Protein AF-A0A2A2D4B3-F1 (afdb_monomer_lite)

Foldseek 3Di:
DPPPVVVLLVQLVVLLVLLVVCLVDQDDPVSLVVSLVVLLVSCVVLLVLQVVQLVPDDDPDPSSVVSVVLSVVLVVLSVDDDPPPRVVSSVSSNVSSVSSVCSVPPPSDPDD

Secondary structure (DSSP, 8-state):
--HHHHHHHHHHHHHHHHHHHHTTS---HHHHHHHHHHHHHHHHHHHHHHHHHHTTS-TTSHHHHHHHHHHHHHHHHTT----S-HHHHHHHHHHHHHHHHHHHT--TT---

InterPro domains:
  IPR046300 Domain of unknown function DUF6415 [PF19979] (11-105)

pLDDT: mean 87.52, std 13.76, range [35.59, 97.12]

Structure (mmCIF, N/CA/C/O backbone):
data_AF-A0A2A2D4B3-F1
#
_entry.id   AF-A0A2A2D4B3-F1
#
loop_
_atom_site.group_PDB
_atom_site.id
_atom_site.type_symbol
_atom_site.label_atom_id
_atom_site.label_alt_id
_atom_site.label_comp_id
_atom_site.label_asym_id
_atom_site.label_entity_id
_atom_site.label_seq_id
_atom_site.pdbx_PDB_ins_code
_atom_site.Cartn_x
_atom_site.Cartn_y
_atom_site.Cartn_z
_atom_site.occupancy
_atom_site.B_iso_or_equiv
_atom_site.auth_seq_id
_atom_site.auth_comp_id
_atom_site.auth_asym_id
_atom_site.auth_atom_id
_atom_site.pdbx_PDB_model_num
ATOM 1 N N . MET A 1 1 ? -26.686 -2.875 -5.081 1.00 35.59 1 MET A N 1
ATOM 2 C CA . MET A 1 1 ? -25.757 -3.040 -6.220 1.00 35.59 1 MET A CA 1
ATOM 3 C C . MET A 1 1 ? -24.382 -3.450 -5.685 1.00 35.59 1 MET A C 1
ATOM 5 O O . MET A 1 1 ? -23.650 -2.563 -5.275 1.00 35.59 1 MET A O 1
ATOM 9 N N . PRO A 1 2 ? -24.046 -4.754 -5.590 1.00 47.66 2 PRO A N 1
ATOM 10 C CA . PRO A 1 2 ? -22.785 -5.224 -4.999 1.00 47.66 2 PRO A CA 1
ATOM 11 C C . PRO A 1 2 ? -21.712 -5.686 -6.013 1.00 47.66 2 PRO A C 1
ATOM 13 O O . PRO A 1 2 ? -20.648 -6.124 -5.594 1.00 47.66 2 PRO A O 1
ATOM 16 N N . MET A 1 3 ? -21.947 -5.595 -7.331 1.00 40.06 3 MET A N 1
ATOM 17 C CA . MET A 1 3 ? -21.025 -6.149 -8.346 1.00 40.06 3 MET A CA 1
ATOM 18 C C . MET A 1 3 ? -19.740 -5.333 -8.569 1.00 40.06 3 MET A C 1
ATOM 20 O O . MET A 1 3 ? -18.727 -5.910 -8.949 1.00 40.06 3 MET A O 1
ATOM 24 N N . THR A 1 4 ? -19.748 -4.022 -8.308 1.00 59.97 4 THR A N 1
ATOM 25 C CA . THR A 1 4 ? -18.608 -3.130 -8.600 1.00 59.97 4 THR A CA 1
ATOM 26 C C . THR A 1 4 ? -17.385 -3.453 -7.736 1.00 59.97 4 THR A C 1
ATOM 28 O O . THR A 1 4 ? -16.297 -3.644 -8.261 1.00 59.97 4 THR A O 1
ATOM 31 N N . ARG A 1 5 ? -17.582 -3.672 -6.428 1.00 62.28 5 ARG A N 1
ATOM 32 C CA . ARG A 1 5 ? -16.481 -3.918 -5.481 1.00 62.28 5 ARG A CA 1
ATOM 33 C C . ARG A 1 5 ? -15.699 -5.203 -5.774 1.00 62.28 5 ARG A C 1
ATOM 35 O O . ARG A 1 5 ? -14.484 -5.217 -5.663 1.00 62.28 5 ARG A O 1
ATOM 42 N N . ALA A 1 6 ? -16.383 -6.273 -6.183 1.00 62.25 6 ALA A N 1
ATOM 43 C CA . ALA A 1 6 ? -15.724 -7.539 -6.510 1.00 62.25 6 ALA A CA 1
ATOM 44 C C . ALA A 1 6 ? -14.882 -7.452 -7.798 1.00 62.25 6 ALA A C 1
ATOM 46 O O . ALA A 1 6 ? -13.862 -8.130 -7.918 1.00 62.25 6 ALA A O 1
ATOM 47 N N . HIS A 1 7 ? -15.303 -6.619 -8.756 1.00 61.47 7 HIS A N 1
ATOM 48 C CA . HIS A 1 7 ? -14.545 -6.365 -9.980 1.00 61.47 7 HIS A CA 1
ATOM 49 C C . HIS A 1 7 ? -13.313 -5.493 -9.704 1.00 61.47 7 HIS A C 1
ATOM 51 O O . HIS A 1 7 ? -12.228 -5.793 -10.202 1.00 61.47 7 HIS A O 1
ATOM 57 N N . ASP A 1 8 ? -13.462 -4.486 -8.841 1.00 76.31 8 ASP A N 1
ATOM 58 C CA . ASP A 1 8 ? -12.362 -3.628 -8.400 1.00 76.31 8 ASP A CA 1
ATOM 59 C C . ASP A 1 8 ? -11.314 -4.442 -7.621 1.00 76.31 8 ASP A C 1
ATOM 61 O O . ASP A 1 8 ? -10.137 -4.430 -7.975 1.00 76.31 8 ASP A O 1
ATOM 65 N N . ASP A 1 9 ? -11.734 -5.269 -6.657 1.00 84.62 9 ASP A N 1
ATOM 66 C CA . ASP A 1 9 ? -10.829 -6.137 -5.888 1.00 84.62 9 ASP A CA 1
ATOM 67 C C . ASP A 1 9 ? -10.082 -7.143 -6.789 1.00 84.62 9 ASP A C 1
ATOM 69 O O . ASP A 1 9 ? -8.914 -7.457 -6.550 1.00 84.62 9 ASP A O 1
ATOM 73 N N . SER A 1 10 ? -10.730 -7.647 -7.847 1.00 85.19 10 SER A N 1
ATOM 74 C CA . SER A 1 10 ? -10.103 -8.510 -8.858 1.00 85.19 10 SER A CA 1
ATOM 75 C C . SER A 1 10 ? -8.988 -7.783 -9.615 1.00 85.19 10 SER A C 1
ATOM 77 O O . SER A 1 10 ? -7.908 -8.346 -9.807 1.00 85.19 10 SER A O 1
ATOM 79 N N . ALA A 1 11 ? -9.232 -6.540 -10.039 1.00 91.00 11 ALA A N 1
ATOM 80 C CA . ALA A 1 11 ? -8.239 -5.733 -10.742 1.00 91.00 11 ALA A CA 1
ATOM 81 C C . ALA A 1 11 ? -7.028 -5.430 -9.845 1.00 91.00 11 ALA A C 1
ATOM 83 O O . ALA A 1 11 ? -5.890 -5.657 -10.257 1.00 91.00 11 ALA A O 1
ATOM 84 N N . VAL A 1 12 ? -7.263 -5.043 -8.587 1.00 92.62 12 VAL A N 1
ATOM 85 C CA . VAL A 1 12 ? -6.184 -4.815 -7.611 1.00 92.62 12 VAL A CA 1
ATOM 86 C C . VAL A 1 12 ? -5.352 -6.086 -7.413 1.00 92.62 12 VAL A C 1
ATOM 88 O O . VAL A 1 12 ? -4.121 -6.047 -7.462 1.00 92.62 12 VAL A O 1
ATOM 91 N N . ARG A 1 13 ? -5.994 -7.251 -7.242 1.00 94.38 13 ARG A N 1
ATOM 92 C CA . ARG A 1 13 ? -5.285 -8.536 -7.095 1.00 94.38 13 ARG A CA 1
ATOM 93 C C . ARG A 1 13 ? -4.443 -8.880 -8.324 1.00 94.38 13 ARG A C 1
ATOM 95 O O . ARG A 1 13 ? -3.352 -9.432 -8.169 1.00 94.38 13 ARG A O 1
ATOM 102 N N . ALA A 1 14 ? -4.902 -8.528 -9.525 1.00 94.75 14 ALA A N 1
ATOM 103 C CA . ALA A 1 14 ? -4.120 -8.695 -10.745 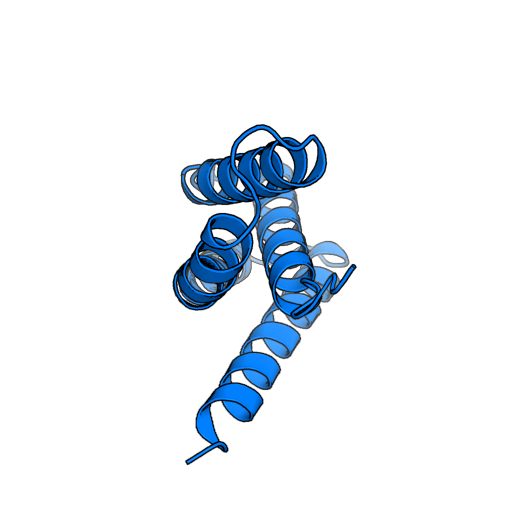1.00 94.75 14 ALA A CA 1
ATOM 104 C C . ALA A 1 14 ? -2.859 -7.811 -10.738 1.00 94.75 14 ALA A C 1
ATOM 106 O O . ALA A 1 14 ? -1.769 -8.322 -11.005 1.00 94.75 14 ALA A O 1
ATOM 107 N N . HIS A 1 15 ? -2.963 -6.536 -10.350 1.00 96.19 15 HIS A N 1
ATOM 108 C CA . HIS A 1 15 ? -1.803 -5.641 -10.240 1.00 96.19 15 HIS A CA 1
ATOM 109 C C . HIS A 1 15 ? -0.808 -6.104 -9.160 1.00 96.19 15 HIS A C 1
ATOM 111 O O . HIS A 1 15 ? 0.405 -6.102 -9.385 1.00 96.19 15 HIS A O 1
ATOM 117 N N . ILE A 1 16 ? -1.295 -6.600 -8.014 1.00 95.75 16 ILE A N 1
ATOM 118 C CA . ILE A 1 16 ? -0.450 -7.210 -6.970 1.00 95.75 16 ILE A CA 1
ATOM 119 C C . ILE A 1 16 ? 0.331 -8.404 -7.540 1.00 95.75 16 ILE A C 1
ATOM 121 O O . ILE A 1 16 ? 1.542 -8.531 -7.328 1.00 95.75 16 ILE A O 1
ATOM 125 N N . HIS A 1 17 ? -0.337 -9.274 -8.301 1.00 94.75 17 HIS A N 1
ATOM 126 C CA . HIS A 1 17 ? 0.306 -10.425 -8.932 1.00 94.75 17 HIS A CA 1
ATOM 127 C C . HIS A 1 17 ? 1.346 -10.009 -9.986 1.00 94.75 17 HIS A C 1
ATOM 129 O O . HIS A 1 17 ? 2.443 -10.581 -10.052 1.00 94.75 17 HIS A O 1
ATOM 135 N N . GLN A 1 18 ? 1.048 -8.978 -10.778 1.00 92.50 18 GLN A N 1
ATOM 136 C CA . GLN A 1 18 ? 1.994 -8.396 -11.730 1.00 92.50 18 GLN A CA 1
ATOM 137 C C . GLN A 1 18 ? 3.239 -7.847 -11.022 1.00 92.50 18 GLN A C 1
ATOM 139 O O . GLN A 1 18 ? 4.349 -8.124 -11.475 1.00 92.50 18 GLN A O 1
ATOM 144 N N . ALA A 1 19 ? 3.096 -7.177 -9.874 1.00 92.88 19 ALA A N 1
ATOM 145 C CA . ALA A 1 19 ? 4.229 -6.659 -9.098 1.00 92.88 19 ALA A CA 1
ATOM 146 C C . ALA A 1 19 ? 5.122 -7.786 -8.564 1.00 92.88 19 ALA A C 1
ATOM 148 O O . ALA A 1 19 ? 6.354 -7.711 -8.628 1.00 92.88 19 ALA A O 1
ATOM 149 N N . ALA A 1 20 ? 4.508 -8.876 -8.097 1.00 90.75 20 ALA A N 1
ATOM 150 C CA . ALA A 1 20 ? 5.231 -10.061 -7.649 1.00 90.75 20 ALA A CA 1
ATOM 151 C C . ALA A 1 20 ? 6.026 -10.721 -8.789 1.00 90.75 20 ALA A C 1
ATOM 153 O O . ALA A 1 20 ? 7.142 -11.201 -8.573 1.00 90.75 20 ALA A O 1
ATOM 154 N N . THR A 1 21 ? 5.469 -10.721 -10.001 1.00 91.25 21 THR A N 1
ATOM 155 C CA . THR A 1 21 ? 6.118 -11.255 -11.207 1.00 91.25 21 THR A CA 1
ATOM 156 C C . THR A 1 21 ? 7.240 -10.339 -11.693 1.00 91.25 21 THR A C 1
ATOM 158 O O . THR A 1 21 ? 8.322 -10.810 -12.042 1.00 91.25 21 THR A O 1
ATOM 161 N N . LEU A 1 22 ? 7.017 -9.025 -11.663 1.00 88.69 22 LEU A N 1
ATOM 162 C CA . LEU A 1 22 ? 7.965 -7.997 -12.083 1.00 88.69 22 LEU A CA 1
ATOM 163 C C . LEU A 1 22 ? 9.273 -8.068 -11.283 1.00 88.69 22 LEU A C 1
ATOM 165 O O . LEU A 1 22 ? 10.347 -8.038 -11.876 1.00 88.69 22 LEU A O 1
ATOM 169 N N . ARG A 1 23 ? 9.195 -8.297 -9.964 1.00 82.38 23 ARG A N 1
ATOM 170 C CA . ARG A 1 23 ? 10.371 -8.473 -9.089 1.00 82.38 23 ARG A CA 1
ATOM 171 C C . ARG A 1 23 ? 11.242 -9.688 -9.443 1.00 82.38 23 ARG A C 1
ATOM 173 O O . ARG A 1 23 ? 12.415 -9.718 -9.086 1.00 82.38 23 ARG A O 1
ATOM 180 N N . ARG A 1 24 ? 10.685 -10.707 -10.105 1.00 85.38 24 ARG A N 1
ATOM 181 C CA . ARG A 1 24 ? 11.404 -11.944 -10.472 1.00 85.38 24 ARG A CA 1
ATOM 182 C C . ARG A 1 24 ? 12.138 -11.843 -11.809 1.00 85.38 24 ARG A C 1
AT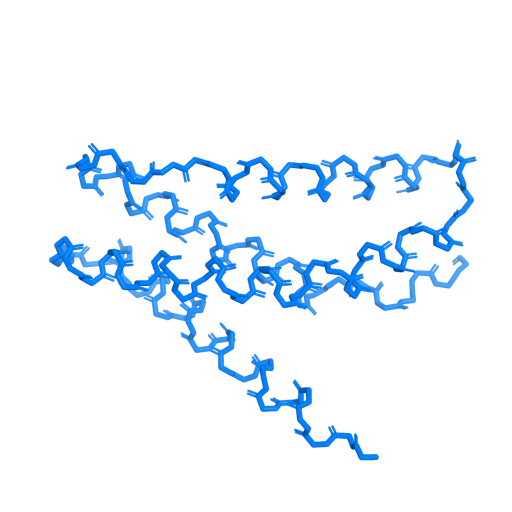OM 184 O O . ARG A 1 24 ? 12.874 -12.761 -12.158 1.00 85.38 24 ARG A O 1
ATOM 191 N N . ARG A 1 25 ? 11.937 -10.756 -12.557 1.00 85.62 25 ARG A N 1
ATOM 192 C CA . ARG A 1 25 ? 12.580 -10.497 -13.851 1.00 85.62 25 ARG A CA 1
ATOM 193 C C . ARG A 1 25 ? 13.318 -9.159 -13.832 1.00 85.62 25 ARG A C 1
ATOM 195 O O . ARG A 1 25 ? 13.298 -8.450 -12.833 1.00 85.62 25 ARG A O 1
ATOM 202 N N . ARG A 1 26 ? 13.989 -8.822 -14.937 1.00 82.25 26 ARG A N 1
ATOM 203 C CA . ARG A 1 26 ? 14.580 -7.496 -15.172 1.00 82.25 26 ARG A CA 1
ATOM 204 C C . ARG A 1 26 ? 13.608 -6.668 -16.031 1.00 82.25 26 ARG A C 1
ATOM 206 O O . ARG A 1 26 ? 13.709 -6.746 -17.253 1.00 82.25 26 ARG A O 1
ATOM 213 N N . PRO A 1 27 ? 12.626 -5.972 -15.429 1.00 85.75 27 PRO A N 1
ATOM 214 C CA . PRO A 1 27 ? 11.611 -5.229 -16.170 1.00 85.75 27 PRO A CA 1
ATOM 215 C C . PRO A 1 27 ? 12.194 -4.000 -16.863 1.00 85.75 27 PRO A C 1
ATOM 217 O O . PRO A 1 27 ? 13.209 -3.442 -16.434 1.00 85.75 27 PRO A O 1
ATOM 220 N N . ALA A 1 28 ? 11.518 -3.554 -17.916 1.00 89.81 28 ALA A N 1
ATOM 221 C CA . ALA A 1 28 ? 11.769 -2.246 -18.495 1.00 89.81 28 ALA A CA 1
ATOM 222 C C . ALA A 1 28 ? 11.250 -1.145 -17.556 1.00 89.81 28 ALA A C 1
ATOM 224 O O . ALA A 1 28 ? 10.243 -1.323 -16.873 1.00 89.81 28 ALA A O 1
ATOM 225 N N . ALA A 1 29 ? 11.896 0.025 -17.563 1.00 88.50 29 ALA A N 1
ATOM 226 C CA . ALA A 1 29 ? 11.491 1.158 -16.724 1.00 88.50 29 ALA A CA 1
ATOM 227 C C . ALA A 1 29 ? 10.021 1.574 -16.944 1.00 88.50 29 ALA A C 1
ATOM 229 O O . ALA A 1 29 ? 9.336 1.936 -15.991 1.00 88.50 29 ALA A O 1
ATOM 230 N N . GLY A 1 30 ? 9.515 1.451 -18.178 1.00 92.25 30 GLY A N 1
ATOM 231 C CA . GLY A 1 30 ? 8.111 1.721 -18.499 1.00 92.25 30 GLY A CA 1
ATOM 232 C C . GLY A 1 30 ? 7.129 0.796 -17.773 1.00 92.25 30 GLY A C 1
ATOM 233 O O . GLY A 1 30 ? 6.120 1.271 -17.267 1.00 92.25 30 GLY A O 1
ATOM 234 N N . GLU A 1 31 ? 7.459 -0.493 -17.633 1.00 92.94 31 GLU A N 1
ATOM 235 C CA . GLU A 1 31 ? 6.612 -1.461 -16.914 1.00 92.94 31 GLU A CA 1
ATOM 236 C C . GLU A 1 31 ? 6.550 -1.141 -15.413 1.00 92.94 31 GLU A C 1
ATOM 238 O O . GLU A 1 31 ? 5.517 -1.319 -14.773 1.00 92.94 31 GLU A O 1
ATOM 243 N N . VAL A 1 32 ? 7.658 -0.648 -14.847 1.00 95.31 32 VAL A N 1
ATOM 244 C CA . VAL A 1 32 ? 7.722 -0.227 -13.440 1.00 95.31 32 VAL A CA 1
ATOM 245 C C . VAL A 1 32 ? 6.876 1.029 -13.214 1.00 95.31 32 VAL A C 1
ATOM 247 O O . VAL A 1 32 ? 6.109 1.081 -12.257 1.00 95.31 32 VAL A O 1
ATOM 250 N N . ALA A 1 33 ? 6.970 2.014 -14.112 1.00 95.62 33 ALA A N 1
ATOM 251 C CA . ALA A 1 33 ? 6.211 3.263 -14.030 1.00 95.62 33 ALA A CA 1
ATOM 252 C C . ALA A 1 33 ? 4.698 3.067 -14.219 1.00 95.62 33 ALA A C 1
ATOM 254 O O . ALA A 1 33 ? 3.892 3.684 -13.516 1.00 95.62 33 ALA A O 1
ATOM 255 N N . GLU A 1 34 ? 4.304 2.193 -15.145 1.00 95.94 34 GLU A N 1
ATOM 256 C CA . GLU A 1 34 ? 2.901 1.835 -15.353 1.00 95.94 34 GLU A CA 1
ATOM 257 C C . GLU A 1 34 ? 2.321 1.178 -14.098 1.00 95.94 34 GLU A C 1
ATOM 259 O O . GLU A 1 34 ? 1.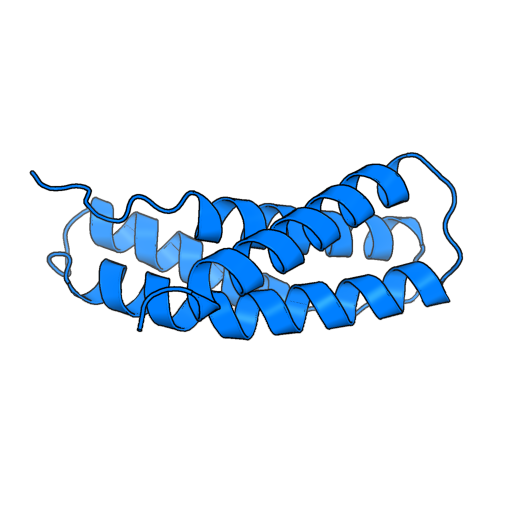271 1.589 -13.600 1.00 95.94 34 GLU A O 1
ATOM 264 N N . LEU A 1 35 ? 3.045 0.212 -13.531 1.00 96.00 35 LEU A N 1
ATOM 265 C CA . LEU A 1 35 ? 2.574 -0.503 -12.355 1.00 96.00 35 LEU A CA 1
ATOM 266 C C . LEU A 1 35 ? 2.556 0.370 -11.092 1.00 96.00 35 LEU A C 1
ATOM 268 O O . LEU A 1 35 ? 1.634 0.247 -10.290 1.00 96.00 35 LEU A O 1
ATOM 272 N N . ASP A 1 36 ? 3.513 1.289 -10.935 1.00 97.00 36 ASP A N 1
ATOM 273 C CA . ASP A 1 36 ? 3.483 2.324 -9.892 1.00 97.00 36 ASP A CA 1
ATOM 274 C C . ASP A 1 36 ? 2.204 3.174 -9.988 1.00 97.00 36 ASP A C 1
ATOM 276 O O . ASP A 1 36 ? 1.507 3.365 -8.991 1.00 97.00 36 ASP A O 1
ATOM 280 N N . THR A 1 37 ? 1.843 3.615 -11.196 1.00 96.50 37 THR A N 1
ATOM 281 C CA . THR A 1 37 ? 0.631 4.415 -11.436 1.00 96.50 37 THR A CA 1
ATOM 282 C C . THR A 1 37 ? -0.638 3.640 -11.076 1.00 96.50 37 THR A C 1
ATOM 284 O O . THR A 1 37 ? -1.509 4.168 -10.379 1.00 96.50 37 THR A O 1
ATOM 287 N N . LEU A 1 38 ? -0.740 2.383 -11.520 1.00 96.50 38 LEU A N 1
ATOM 288 C CA . LEU A 1 38 ? -1.891 1.522 -11.243 1.00 96.50 38 LEU A CA 1
ATOM 289 C C . LEU A 1 38 ? -2.050 1.261 -9.741 1.00 96.50 38 LEU A C 1
ATOM 291 O O . LEU A 1 38 ? -3.123 1.501 -9.192 1.00 96.50 38 LEU A O 1
ATOM 295 N N . LEU A 1 39 ? -0.975 0.866 -9.054 1.00 96.25 39 LEU A N 1
ATOM 296 C CA . LEU A 1 39 ? -1.019 0.571 -7.620 1.00 96.25 39 LEU A CA 1
ATOM 297 C C . LEU A 1 39 ? -1.328 1.811 -6.773 1.00 96.25 39 LEU A C 1
ATOM 299 O O . LEU A 1 39 ? -2.050 1.711 -5.784 1.00 96.25 39 LEU A O 1
ATOM 303 N N . ARG A 1 40 ? -0.839 3.000 -7.149 1.00 96.25 40 ARG A N 1
ATOM 304 C CA . ARG A 1 40 ? -1.219 4.248 -6.462 1.00 96.25 40 ARG A CA 1
ATOM 305 C C . ARG A 1 40 ? -2.700 4.554 -6.606 1.00 96.25 40 ARG A C 1
ATOM 307 O O . ARG A 1 40 ? -3.326 4.949 -5.625 1.00 96.25 40 ARG A O 1
ATOM 314 N N . ARG A 1 41 ? -3.254 4.385 -7.809 1.00 94.75 41 ARG A N 1
ATOM 315 C CA . ARG A 1 41 ? -4.690 4.570 -8.050 1.00 94.75 41 ARG A CA 1
ATOM 316 C C . ARG A 1 41 ? -5.500 3.606 -7.186 1.00 94.75 41 ARG A C 1
ATOM 318 O O . ARG A 1 41 ? -6.442 4.031 -6.525 1.00 94.75 41 ARG A O 1
ATOM 325 N N . ASP A 1 42 ? -5.093 2.345 -7.139 1.00 95.12 42 ASP A N 1
ATOM 326 C CA . ASP A 1 42 ? -5.757 1.325 -6.333 1.00 95.12 42 ASP A CA 1
ATOM 327 C C . ASP A 1 42 ? -5.689 1.661 -4.828 1.00 95.12 42 ASP A C 1
ATOM 329 O O . ASP A 1 42 ? -6.698 1.590 -4.127 1.00 95.12 42 ASP A O 1
ATOM 333 N N . LEU A 1 43 ? -4.540 2.131 -4.324 1.00 94.69 43 LEU A N 1
ATOM 334 C CA . LEU A 1 43 ? -4.401 2.611 -2.940 1.00 94.69 43 LEU A CA 1
ATOM 335 C C . LEU A 1 43 ? -5.332 3.793 -2.642 1.00 94.69 43 LEU A C 1
ATOM 337 O O . LEU A 1 43 ? -5.979 3.805 -1.597 1.00 94.69 43 LEU A O 1
ATOM 341 N N . GLN A 1 44 ? -5.449 4.760 -3.557 1.00 92.44 44 GLN A N 1
ATOM 342 C CA . GLN A 1 44 ? -6.372 5.896 -3.416 1.00 92.44 44 GLN A CA 1
ATOM 343 C C . GLN A 1 44 ? -7.841 5.457 -3.355 1.00 92.44 44 GLN A C 1
ATOM 345 O O . GLN A 1 44 ? -8.646 6.115 -2.697 1.00 92.44 44 GLN A O 1
ATOM 350 N N . GLN A 1 45 ? -8.194 4.350 -4.011 1.00 92.00 45 GLN A N 1
ATOM 351 C CA . GLN A 1 45 ? -9.541 3.780 -3.970 1.00 92.00 45 GLN A CA 1
ATOM 352 C C . GLN A 1 45 ? -9.799 2.982 -2.682 1.00 92.00 45 GLN A C 1
ATOM 354 O O . GLN A 1 45 ? -10.895 3.054 -2.124 1.00 92.00 45 GLN A O 1
ATOM 359 N N . LEU A 1 46 ? -8.803 2.241 -2.186 1.00 92.06 46 LEU A N 1
ATOM 360 C CA . LEU A 1 46 ? -8.942 1.365 -1.017 1.00 92.06 46 LEU A CA 1
ATOM 361 C C . LEU A 1 46 ? -8.842 2.110 0.321 1.00 92.06 46 LEU A C 1
ATOM 363 O O . LEU A 1 46 ? -9.600 1.810 1.249 1.00 92.06 46 LEU A O 1
ATOM 367 N N . LEU A 1 47 ? -7.928 3.080 0.430 1.00 91.88 47 LEU A N 1
ATOM 368 C CA . LEU A 1 47 ? -7.616 3.776 1.684 1.00 91.88 47 LEU A CA 1
ATOM 369 C C . LEU A 1 47 ? -8.843 4.393 2.373 1.00 91.88 47 LEU A C 1
ATOM 371 O O . LEU A 1 47 ? -9.018 4.127 3.563 1.00 91.88 47 LEU A O 1
ATOM 375 N N . PRO A 1 48 ? -9.734 5.145 1.691 1.00 91.94 48 PRO A N 1
ATOM 376 C CA . PRO A 1 48 ? -10.866 5.791 2.359 1.00 91.94 48 PRO A CA 1
ATOM 377 C C . PRO A 1 48 ? -11.804 4.799 3.054 1.00 91.94 48 PRO A C 1
ATOM 379 O O . PRO A 1 48 ? -12.309 5.064 4.145 1.00 91.94 48 PRO A O 1
ATOM 382 N N . ALA A 1 49 ? -12.019 3.627 2.449 1.00 90.12 49 ALA A N 1
ATOM 383 C CA . ALA A 1 49 ? -12.899 2.609 3.009 1.00 90.12 49 ALA A CA 1
ATOM 384 C C . ALA A 1 49 ? -12.316 1.968 4.275 1.00 90.12 49 ALA A C 1
ATOM 386 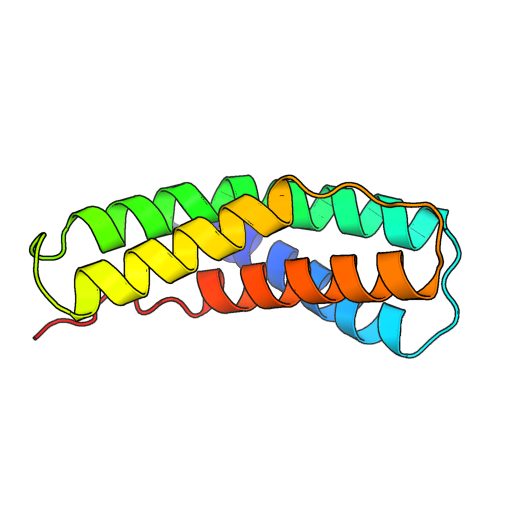O O . ALA A 1 49 ? -13.077 1.598 5.172 1.00 90.12 49 ALA A O 1
ATOM 387 N N . VAL A 1 50 ? -10.992 1.812 4.350 1.00 91.62 50 VAL A N 1
ATOM 388 C CA . VAL A 1 50 ? -10.299 1.274 5.530 1.00 91.62 50 VAL A CA 1
ATOM 389 C C . VAL A 1 50 ? -10.150 2.346 6.610 1.00 91.62 50 VAL A C 1
ATOM 391 O O . VAL A 1 50 ? -10.443 2.072 7.771 1.00 91.62 50 VAL A O 1
ATOM 394 N N . GLN A 1 51 ? -9.822 3.585 6.238 1.00 92.31 51 GLN A N 1
ATOM 395 C CA . GLN A 1 51 ? -9.781 4.730 7.153 1.00 92.31 51 GLN A CA 1
ATOM 396 C C . GLN A 1 51 ? -11.117 4.893 7.895 1.00 92.31 51 GLN A C 1
ATOM 398 O O . GLN A 1 51 ? -11.145 4.916 9.123 1.00 92.31 51 GLN A O 1
ATOM 403 N N . ALA A 1 52 ? -12.242 4.847 7.175 1.00 90.94 52 ALA A N 1
ATOM 404 C CA . ALA A 1 52 ? -13.575 4.911 7.775 1.00 90.94 52 ALA A CA 1
ATOM 405 C C . ALA A 1 52 ? -13.910 3.719 8.699 1.00 90.94 52 ALA A C 1
ATOM 407 O O . ALA A 1 52 ? -14.884 3.773 9.451 1.00 90.94 52 ALA A O 1
ATOM 408 N N . GLN A 1 53 ? -13.184 2.598 8.620 1.00 90.31 53 GLN A N 1
ATOM 409 C CA . GLN A 1 53 ? -13.307 1.485 9.573 1.00 90.31 53 GLN A CA 1
ATOM 410 C C . GLN A 1 53 ? -12.486 1.747 10.834 1.00 90.31 53 GLN A C 1
ATOM 412 O O . GLN A 1 53 ? -13.001 1.557 11.933 1.00 90.31 53 GLN A O 1
ATOM 417 N N . VAL A 1 54 ? -11.250 2.223 10.680 1.00 90.81 54 VAL A N 1
ATOM 418 C CA . VAL A 1 54 ? -10.360 2.557 11.801 1.00 90.81 54 VAL A CA 1
ATOM 419 C C . VAL A 1 54 ? -10.936 3.697 12.640 1.00 90.81 54 VAL A C 1
ATOM 421 O O . VAL A 1 54 ? -10.931 3.613 13.864 1.00 90.81 54 VAL A O 1
ATOM 424 N N . GLU A 1 55 ? -11.540 4.706 12.013 1.00 90.38 55 GLU A N 1
ATOM 425 C CA . GLU A 1 55 ? -12.218 5.820 12.697 1.00 90.38 55 GLU A CA 1
ATOM 426 C C . GLU A 1 55 ? -13.426 5.395 13.544 1.00 90.38 55 GLU A C 1
ATOM 428 O O . GLU A 1 55 ? -13.868 6.141 14.412 1.00 90.38 55 GLU A O 1
ATOM 433 N N . ARG A 1 56 ? -13.968 4.190 13.329 1.00 88.62 56 ARG A N 1
ATOM 434 C CA . ARG A 1 56 ? -15.037 3.634 14.174 1.00 88.62 56 ARG A CA 1
ATOM 435 C C . ARG A 1 56 ? -14.510 2.941 15.431 1.00 88.62 56 ARG A C 1
ATOM 437 O O . ARG A 1 56 ? -15.310 2.602 16.304 1.00 88.62 56 ARG A O 1
ATOM 444 N N . LEU A 1 57 ? -13.202 2.698 15.530 1.00 87.56 57 LEU A N 1
ATOM 445 C CA . LEU A 1 57 ? -12.584 2.169 16.743 1.00 87.56 57 LEU A CA 1
ATOM 446 C C . LEU A 1 57 ? -12.542 3.251 17.828 1.00 87.56 57 LEU A C 1
ATOM 448 O O . LEU A 1 57 ? -12.531 4.448 17.553 1.00 87.56 57 LEU A O 1
ATOM 452 N N . TRP A 1 58 ? -12.466 2.834 19.092 1.00 85.25 58 TRP A N 1
ATOM 453 C CA . TRP A 1 58 ? -12.288 3.785 20.185 1.00 85.25 58 TRP A CA 1
ATOM 454 C C . TRP A 1 58 ? -10.903 4.448 20.089 1.00 85.25 58 TRP A C 1
ATOM 456 O O . TRP A 1 58 ? -9.870 3.812 20.327 1.00 85.25 58 TRP A O 1
ATOM 466 N N . HIS A 1 59 ? -10.908 5.749 19.791 1.00 82.50 59 HIS A N 1
ATOM 467 C CA . HIS A 1 59 ? -9.762 6.650 19.890 1.00 82.50 59 HIS A CA 1
ATOM 468 C C . HIS A 1 59 ? -9.094 6.581 21.274 1.00 82.50 59 HIS A C 1
ATOM 470 O O . HIS A 1 59 ? -9.695 6.924 22.291 1.00 82.50 59 HIS A O 1
ATOM 476 N N . GLY A 1 60 ? -7.839 6.133 21.309 1.00 84.31 60 GLY A N 1
ATOM 477 C CA . GLY A 1 60 ? -7.074 5.914 22.544 1.00 84.31 60 GLY A CA 1
ATOM 478 C C . GLY A 1 60 ? -6.900 4.442 22.924 1.00 84.31 60 GLY A C 1
ATOM 479 O O . GLY A 1 60 ? -6.101 4.129 23.804 1.00 84.31 60 GLY A O 1
ATOM 480 N N . SER A 1 61 ? -7.576 3.521 22.235 1.00 90.69 61 SER A N 1
ATOM 481 C CA . SER A 1 61 ? -7.230 2.102 22.317 1.00 90.69 61 SER A CA 1
ATOM 482 C C . SER A 1 61 ? -5.910 1.815 21.592 1.00 90.69 61 SER A C 1
ATOM 484 O O . SER A 1 61 ? -5.586 2.441 20.579 1.00 90.69 61 SER A O 1
ATOM 486 N N . LEU A 1 62 ? -5.167 0.814 22.075 1.00 90.38 62 LEU A N 1
ATOM 487 C CA . LEU A 1 62 ? -3.954 0.335 21.403 1.00 90.38 62 LEU A CA 1
ATOM 488 C C . LEU A 1 62 ? -4.247 -0.099 19.959 1.00 90.38 62 LEU A C 1
ATOM 490 O O . LEU A 1 62 ? -3.445 0.149 19.065 1.00 90.38 62 LEU A O 1
ATOM 494 N N . HIS A 1 63 ? -5.409 -0.713 19.725 1.00 88.06 63 HIS A N 1
ATOM 495 C CA . HIS A 1 63 ? -5.793 -1.168 18.394 1.00 88.06 63 HIS A CA 1
ATOM 496 C C . HIS A 1 63 ? -5.997 -0.002 17.424 1.00 88.06 63 HIS A C 1
ATOM 498 O O . HIS A 1 63 ? -5.468 -0.058 16.320 1.00 88.06 63 HIS A O 1
ATOM 504 N N . TRP A 1 64 ? -6.673 1.070 17.856 1.00 91.06 64 TRP A N 1
ATOM 505 C CA . TRP A 1 64 ? -6.808 2.286 17.052 1.00 91.06 64 TRP A CA 1
ATOM 506 C C . TRP A 1 64 ? -5.442 2.897 16.716 1.00 91.06 64 TRP A C 1
ATOM 508 O O . TRP A 1 64 ? -5.196 3.228 15.563 1.00 91.06 64 TRP A O 1
ATOM 518 N N . TYR A 1 65 ? -4.529 2.990 17.692 1.00 92.25 65 TYR A N 1
ATOM 519 C CA . TYR A 1 65 ? -3.197 3.561 17.459 1.00 92.25 65 TYR A CA 1
ATOM 520 C C . TYR A 1 65 ? -2.384 2.752 16.437 1.00 92.25 65 TYR A C 1
ATOM 522 O O . TYR A 1 65 ? -1.792 3.324 15.525 1.00 92.25 65 TYR A O 1
ATOM 530 N N . LEU A 1 66 ? -2.374 1.420 16.563 1.00 93.38 66 LEU A N 1
ATOM 531 C CA . LEU A 1 66 ? -1.655 0.538 15.638 1.00 93.38 66 LEU A CA 1
ATOM 532 C C . LEU A 1 66 ? -2.242 0.579 14.223 1.00 93.38 66 LEU A C 1
ATOM 534 O O . LEU A 1 66 ? -1.492 0.579 13.245 1.00 93.38 66 LEU A O 1
ATOM 538 N N . ASP A 1 67 ? -3.567 0.620 14.118 1.00 93.25 67 ASP A N 1
ATOM 539 C CA . ASP A 1 67 ? -4.269 0.664 12.841 1.00 93.25 67 ASP A CA 1
ATOM 540 C C . ASP A 1 67 ? -4.074 2.022 12.151 1.00 93.25 67 ASP A C 1
ATOM 542 O O . ASP A 1 67 ? -3.754 2.056 10.963 1.00 93.25 67 ASP A O 1
ATOM 546 N N . GLN A 1 68 ? -4.154 3.132 12.892 1.00 93.81 68 GLN A N 1
ATOM 547 C CA . GLN A 1 68 ? -3.873 4.469 12.363 1.00 93.81 68 GLN A CA 1
ATOM 548 C C . GLN A 1 68 ? -2.415 4.597 11.906 1.00 93.81 68 GLN A C 1
ATOM 550 O O . GLN A 1 68 ? -2.169 5.019 10.781 1.00 93.81 68 GLN A O 1
ATOM 555 N N . ALA A 1 69 ? -1.448 4.150 12.715 1.00 94.38 69 ALA A N 1
ATOM 556 C CA . ALA A 1 69 ? -0.031 4.188 12.344 1.00 94.38 69 ALA A CA 1
ATOM 557 C C . ALA A 1 69 ? 0.264 3.371 11.074 1.00 94.38 69 ALA A C 1
ATOM 559 O O . ALA A 1 69 ? 1.114 3.738 10.262 1.00 94.38 69 ALA A O 1
ATOM 560 N N . ALA A 1 70 ? -0.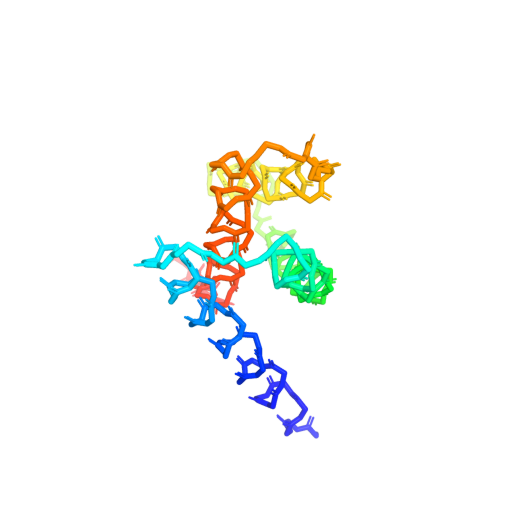447 2.260 10.877 1.00 94.31 70 ALA A N 1
ATOM 561 C CA . ALA A 1 70 ? -0.342 1.473 9.659 1.00 94.31 70 ALA A CA 1
ATOM 562 C C . ALA A 1 70 ? -0.901 2.204 8.430 1.00 94.31 70 ALA A C 1
ATOM 564 O O . ALA A 1 70 ? -0.289 2.124 7.365 1.00 94.31 70 ALA A O 1
ATOM 565 N N . LEU A 1 71 ? -2.024 2.916 8.562 1.00 94.88 71 LEU A N 1
ATOM 566 C CA . LEU A 1 71 ? -2.574 3.737 7.480 1.00 94.88 71 LEU A CA 1
ATOM 567 C C . LEU A 1 71 ? -1.679 4.939 7.163 1.00 94.88 71 LEU A C 1
ATOM 569 O O . LEU A 1 71 ? -1.443 5.217 5.988 1.00 94.88 71 LEU A O 1
ATOM 573 N N . ASP A 1 72 ? -1.107 5.581 8.181 1.00 94.62 72 ASP A N 1
ATOM 574 C CA . ASP A 1 72 ? -0.156 6.683 8.013 1.00 94.62 72 ASP A CA 1
ATOM 575 C C . ASP A 1 72 ? 1.102 6.226 7.258 1.00 94.62 72 ASP A C 1
ATOM 577 O O . ASP A 1 72 ? 1.568 6.913 6.349 1.00 94.62 72 ASP A O 1
ATOM 581 N N . LEU A 1 73 ? 1.622 5.034 7.575 1.00 95.12 73 LEU A N 1
ATOM 582 C CA . LEU A 1 73 ? 2.768 4.452 6.874 1.00 95.12 73 LEU A CA 1
ATOM 583 C C . LEU A 1 73 ? 2.456 4.161 5.397 1.00 95.12 73 LEU A C 1
ATOM 585 O O . LEU A 1 73 ? 3.264 4.474 4.524 1.00 95.12 73 LEU A O 1
ATOM 589 N N . ILE A 1 74 ? 1.279 3.599 5.104 1.00 95.06 74 ILE A N 1
ATOM 590 C CA . ILE A 1 74 ? 0.834 3.371 3.720 1.00 95.06 74 ILE A CA 1
ATOM 591 C C . ILE A 1 74 ? 0.716 4.707 2.978 1.00 95.06 74 ILE A C 1
ATOM 593 O O . ILE A 1 74 ? 1.195 4.838 1.850 1.00 95.06 74 ILE A O 1
ATOM 597 N N . ALA A 1 75 ? 0.118 5.719 3.612 1.00 92.25 75 ALA A N 1
ATOM 598 C CA . ALA A 1 75 ? -0.000 7.050 3.034 1.00 92.25 75 ALA A CA 1
ATOM 599 C C . ALA A 1 75 ? 1.380 7.658 2.738 1.00 92.25 75 ALA A C 1
ATOM 601 O O . ALA A 1 75 ? 1.564 8.251 1.676 1.00 92.25 75 ALA A O 1
ATOM 602 N N . GLU A 1 76 ? 2.369 7.461 3.609 1.00 92.94 76 GLU A N 1
ATOM 603 C CA . GLU A 1 76 ? 3.737 7.919 3.363 1.00 92.94 76 GLU A CA 1
ATOM 604 C C . GLU A 1 76 ? 4.372 7.232 2.149 1.00 92.94 76 GLU A C 1
ATOM 606 O O . GLU A 1 76 ? 4.913 7.907 1.272 1.00 92.94 76 GLU A O 1
ATOM 611 N N . HIS A 1 77 ? 4.225 5.912 2.005 1.00 92.31 77 HIS A N 1
ATOM 612 C CA . HIS A 1 77 ? 4.724 5.212 0.818 1.00 92.31 77 HIS A CA 1
ATOM 613 C C . HIS A 1 77 ? 4.120 5.765 -0.482 1.00 92.31 77 HIS A C 1
ATOM 615 O O . HIS A 1 77 ? 4.824 5.879 -1.484 1.00 92.31 77 HIS A O 1
ATOM 621 N N . THR A 1 78 ? 2.853 6.196 -0.480 1.00 90.38 78 THR A N 1
ATOM 622 C CA . THR A 1 78 ? 2.234 6.818 -1.667 1.00 90.38 78 THR A CA 1
ATOM 623 C C . THR A 1 78 ? 2.782 8.203 -2.020 1.00 90.38 78 THR A C 1
ATOM 625 O O . THR A 1 78 ? 2.495 8.699 -3.111 1.00 90.38 78 THR A O 1
ATOM 628 N N . ARG A 1 79 ? 3.571 8.842 -1.149 1.00 90.44 79 ARG A N 1
ATOM 629 C CA . ARG A 1 79 ? 4.198 10.148 -1.420 1.00 90.44 79 ARG A CA 1
ATOM 630 C C . ARG A 1 79 ? 5.551 10.016 -2.106 1.00 90.44 79 ARG A C 1
ATOM 632 O O . ARG A 1 79 ? 5.908 10.886 -2.902 1.00 90.44 79 ARG A O 1
ATOM 639 N N . HIS A 1 80 ? 6.278 8.929 -1.854 1.00 89.94 80 HIS A N 1
ATOM 640 C CA . HIS A 1 80 ? 7.549 8.660 -2.523 1.00 89.94 80 HIS A CA 1
ATOM 641 C C . HIS A 1 80 ? 7.351 8.527 -4.028 1.00 89.94 80 HIS A C 1
ATOM 643 O O . HIS A 1 80 ? 6.358 7.957 -4.469 1.00 89.94 80 HIS A O 1
ATOM 649 N N . ARG A 1 81 ? 8.284 9.047 -4.826 1.00 91.25 81 ARG A N 1
ATOM 650 C CA . ARG A 1 81 ? 8.284 8.929 -6.292 1.00 91.25 81 ARG A CA 1
ATOM 651 C C . ARG A 1 81 ? 9.368 7.954 -6.732 1.00 91.25 81 ARG A C 1
ATOM 653 O O . ARG A 1 81 ? 10.325 7.731 -5.994 1.00 91.25 81 ARG A O 1
ATOM 660 N N . LEU A 1 82 ? 9.219 7.417 -7.940 1.00 93.06 82 LEU A N 1
ATOM 661 C CA . LEU A 1 82 ? 10.291 6.665 -8.586 1.00 93.06 82 LEU A CA 1
ATOM 662 C C . LEU A 1 82 ? 11.533 7.551 -8.722 1.00 93.06 82 LEU A C 1
ATOM 664 O O . LEU A 1 82 ? 11.427 8.742 -9.032 1.00 93.06 82 LEU A O 1
ATOM 668 N N . THR A 1 83 ? 12.696 6.969 -8.465 1.00 93.12 83 THR A N 1
ATOM 669 C CA . THR A 1 83 ? 13.989 7.661 -8.448 1.00 93.12 83 THR A CA 1
ATOM 670 C C . THR A 1 83 ? 14.771 7.449 -9.741 1.00 93.12 83 THR A C 1
ATOM 672 O O . THR A 1 83 ? 15.746 8.155 -9.984 1.00 93.12 83 THR A O 1
ATOM 675 N N . GLY A 1 84 ? 14.346 6.504 -10.588 1.00 89.75 84 GLY A N 1
ATOM 676 C CA . GLY A 1 84 ? 15.077 6.070 -11.778 1.00 89.75 84 GLY A CA 1
ATOM 677 C C . GLY A 1 84 ? 16.136 5.009 -11.472 1.00 89.75 84 GLY A C 1
ATOM 678 O O . GLY A 1 84 ? 16.781 4.502 -12.392 1.00 89.75 84 GLY A O 1
ATOM 679 N N . GLU A 1 85 ? 16.315 4.646 -10.199 1.00 92.38 85 GLU A N 1
ATOM 680 C CA . GLU A 1 85 ? 17.198 3.565 -9.780 1.00 92.38 85 GLU A CA 1
ATOM 681 C C . GLU A 1 85 ? 16.444 2.227 -9.845 1.00 92.38 85 GLU A C 1
ATOM 683 O O . GLU A 1 85 ? 15.532 1.996 -9.047 1.00 92.38 85 GLU A O 1
ATOM 688 N N . PRO A 1 86 ? 16.825 1.284 -10.733 1.00 90.25 86 PRO A N 1
ATOM 689 C CA . PRO A 1 86 ? 15.990 0.118 -11.027 1.00 90.25 86 PRO A CA 1
ATOM 690 C C . PRO A 1 86 ? 15.642 -0.744 -9.809 1.00 90.25 86 PRO A C 1
ATOM 692 O O . PRO A 1 86 ? 14.512 -1.201 -9.676 1.00 90.25 86 PRO A O 1
ATOM 695 N N . LEU A 1 87 ? 16.601 -0.981 -8.907 1.00 90.06 87 LEU A N 1
ATOM 696 C CA . LEU A 1 87 ? 16.363 -1.804 -7.717 1.00 90.06 87 LEU A CA 1
ATOM 697 C C . LEU A 1 87 ? 15.453 -1.104 -6.707 1.00 90.06 87 LEU A C 1
ATOM 699 O O . LEU A 1 87 ? 14.585 -1.754 -6.124 1.00 90.06 87 LEU A O 1
ATOM 703 N N . HIS A 1 88 ? 15.646 0.202 -6.521 1.00 92.62 88 HIS A N 1
ATOM 704 C CA . HIS A 1 88 ? 14.817 1.014 -5.642 1.00 92.62 88 HIS A CA 1
ATOM 705 C C . HIS A 1 88 ? 13.381 1.081 -6.171 1.00 92.62 88 HIS A C 1
ATOM 707 O O . HIS A 1 88 ? 12.441 0.777 -5.440 1.00 92.62 88 HIS A O 1
ATOM 713 N N . ASP A 1 89 ? 13.211 1.359 -7.462 1.00 94.94 89 ASP A N 1
ATOM 714 C CA . ASP A 1 89 ? 11.903 1.486 -8.103 1.00 94.94 89 ASP A CA 1
ATOM 715 C C . ASP A 1 89 ? 11.121 0.161 -8.091 1.00 94.94 89 ASP A C 1
ATOM 717 O O . ASP A 1 89 ? 9.928 0.136 -7.782 1.00 94.94 89 ASP A O 1
ATOM 721 N N . ILE A 1 90 ? 11.793 -0.973 -8.324 1.00 94.31 90 ILE A N 1
ATOM 722 C CA . ILE A 1 90 ? 11.177 -2.305 -8.194 1.00 94.31 90 ILE A CA 1
ATOM 723 C C . ILE A 1 90 ? 10.775 -2.589 -6.740 1.00 94.31 90 ILE A C 1
ATOM 725 O O . ILE A 1 90 ? 9.704 -3.150 -6.488 1.00 94.31 90 ILE A O 1
ATOM 729 N N . ALA A 1 91 ? 11.624 -2.236 -5.770 1.00 93.62 91 ALA A N 1
ATOM 730 C CA . ALA A 1 91 ? 11.325 -2.432 -4.354 1.00 93.62 91 ALA A CA 1
ATOM 731 C C . ALA A 1 91 ? 10.136 -1.573 -3.900 1.00 93.62 91 ALA A C 1
ATOM 733 O O . ALA A 1 91 ? 9.279 -2.071 -3.164 1.00 93.62 91 ALA A O 1
ATOM 734 N N . HIS A 1 92 ? 10.064 -0.333 -4.386 1.00 95.56 92 HIS A N 1
ATOM 735 C CA . HIS A 1 92 ? 8.973 0.607 -4.154 1.00 95.56 92 HIS A CA 1
ATOM 736 C C . HIS A 1 92 ? 7.644 0.083 -4.709 1.00 95.56 92 HIS A C 1
ATOM 738 O O . HIS A 1 92 ? 6.679 -0.058 -3.962 1.00 95.56 92 HIS A O 1
ATOM 744 N N . VAL A 1 93 ? 7.606 -0.344 -5.975 1.00 96.44 93 VAL A N 1
ATOM 745 C CA . VAL A 1 93 ? 6.413 -0.973 -6.577 1.00 96.44 93 VAL A CA 1
ATOM 746 C C . VAL A 1 93 ? 5.981 -2.221 -5.800 1.00 96.44 93 VAL A C 1
ATOM 748 O O . VAL A 1 93 ? 4.796 -2.423 -5.530 1.00 96.44 93 VAL A O 1
ATOM 751 N N . ALA A 1 94 ? 6.934 -3.047 -5.359 1.00 95.50 94 ALA A N 1
ATOM 752 C CA . ALA A 1 94 ? 6.624 -4.199 -4.519 1.00 95.50 94 ALA A CA 1
ATOM 753 C C . ALA A 1 94 ? 6.081 -3.802 -3.132 1.00 95.50 94 ALA A C 1
ATOM 755 O O . ALA A 1 94 ? 5.322 -4.576 -2.548 1.00 95.50 94 ALA A O 1
ATOM 756 N N . GLN A 1 95 ? 6.474 -2.647 -2.584 1.00 96.62 95 GLN A N 1
ATOM 757 C CA . GLN A 1 95 ? 5.920 -2.111 -1.339 1.00 96.62 95 GLN A CA 1
ATOM 758 C C . GLN A 1 95 ? 4.474 -1.653 -1.536 1.00 96.62 95 GLN A C 1
ATOM 760 O O . GLN A 1 95 ? 3.613 -2.103 -0.786 1.00 96.62 95 GLN A O 1
ATOM 765 N N . LEU A 1 96 ? 4.182 -0.889 -2.593 1.00 97.06 96 LEU A N 1
ATOM 766 C CA . LEU A 1 96 ? 2.811 -0.471 -2.912 1.00 97.06 96 LEU A CA 1
ATOM 767 C C . LEU A 1 96 ? 1.869 -1.671 -3.110 1.00 97.06 96 LEU A C 1
ATOM 769 O O . LEU A 1 96 ? 0.736 -1.659 -2.634 1.00 97.06 96 LEU A O 1
ATOM 773 N N . ALA A 1 97 ? 2.344 -2.746 -3.746 1.00 97.12 97 ALA A N 1
ATOM 774 C CA . ALA A 1 97 ? 1.570 -3.979 -3.899 1.00 97.12 97 ALA A CA 1
ATOM 775 C C . ALA A 1 97 ? 1.284 -4.679 -2.558 1.00 97.12 97 ALA A C 1
ATOM 777 O O . ALA A 1 97 ? 0.185 -5.195 -2.350 1.00 97.12 97 ALA A O 1
ATOM 778 N N . ARG A 1 98 ? 2.246 -4.685 -1.623 1.00 96.25 98 ARG A N 1
ATOM 779 C CA . ARG A 1 98 ? 2.023 -5.200 -0.260 1.00 96.25 98 ARG A CA 1
ATOM 780 C C . ARG A 1 98 ? 1.009 -4.353 0.498 1.00 96.25 98 ARG A C 1
ATOM 782 O O . ARG A 1 98 ? 0.179 -4.912 1.209 1.00 96.25 98 ARG A O 1
ATOM 789 N N . ASP A 1 99 ? 1.059 -3.039 0.323 1.00 96.94 99 ASP A N 1
ATOM 790 C CA . ASP A 1 99 ? 0.116 -2.120 0.949 1.00 96.94 99 ASP A CA 1
ATOM 791 C C . ASP A 1 99 ? -1.305 -2.344 0.402 1.00 96.94 99 ASP A C 1
ATOM 793 O O . ASP A 1 99 ? -2.242 -2.475 1.188 1.00 96.94 99 ASP A O 1
ATOM 797 N N . CYS A 1 100 ? -1.465 -2.536 -0.916 1.00 96.19 100 CYS A N 1
ATOM 798 C CA . CYS A 1 100 ? -2.744 -2.935 -1.523 1.00 96.19 100 CYS A CA 1
ATOM 799 C C . CYS A 1 100 ? -3.269 -4.250 -0.933 1.00 96.19 100 CYS A C 1
ATOM 801 O O . CYS A 1 100 ? -4.426 -4.329 -0.525 1.00 96.19 100 CYS A O 1
ATOM 803 N N . GLN A 1 101 ? -2.414 -5.277 -0.848 1.00 95.12 101 GLN A N 1
ATOM 804 C CA . GLN A 1 101 ? -2.785 -6.572 -0.272 1.00 95.12 101 GLN A CA 1
ATOM 805 C C . GLN A 1 101 ? -3.243 -6.420 1.182 1.00 95.12 101 GLN A C 1
ATOM 807 O O . GLN A 1 101 ? -4.276 -6.961 1.566 1.00 95.12 101 GLN A O 1
ATOM 812 N N . ARG A 1 102 ? -2.514 -5.632 1.978 1.00 94.56 102 ARG A N 1
ATOM 813 C CA . ARG A 1 102 ? -2.855 -5.365 3.377 1.00 94.56 102 ARG A CA 1
ATOM 814 C C . ARG A 1 102 ? -4.211 -4.675 3.523 1.00 94.56 102 ARG A C 1
ATOM 816 O O . ARG A 1 102 ? -4.943 -5.013 4.445 1.00 94.56 102 ARG A O 1
ATOM 823 N N . LEU A 1 103 ? -4.544 -3.724 2.647 1.00 93.75 103 LEU A N 1
ATOM 824 C CA . LEU A 1 103 ? -5.850 -3.056 2.664 1.00 93.75 103 LEU A CA 1
ATOM 825 C C . LEU A 1 103 ? -6.987 -3.990 2.220 1.00 93.75 103 LEU A C 1
ATOM 827 O O . LEU A 1 103 ? -8.071 -3.927 2.794 1.00 93.75 103 LEU A O 1
ATOM 831 N N . LEU A 1 104 ? -6.749 -4.872 1.243 1.00 92.56 104 LEU A N 1
ATOM 832 C CA . LEU A 1 104 ? -7.726 -5.889 0.828 1.00 92.56 104 LEU A CA 1
ATOM 833 C C . LEU A 1 104 ? -8.001 -6.919 1.928 1.00 92.56 104 LEU A C 1
ATOM 835 O O . LEU A 1 104 ? -9.141 -7.344 2.103 1.00 92.56 104 LEU A O 1
ATOM 839 N N . ASP A 1 105 ? -6.964 -7.307 2.666 1.00 92.25 105 ASP A N 1
ATOM 840 C CA . ASP A 1 105 ? -7.061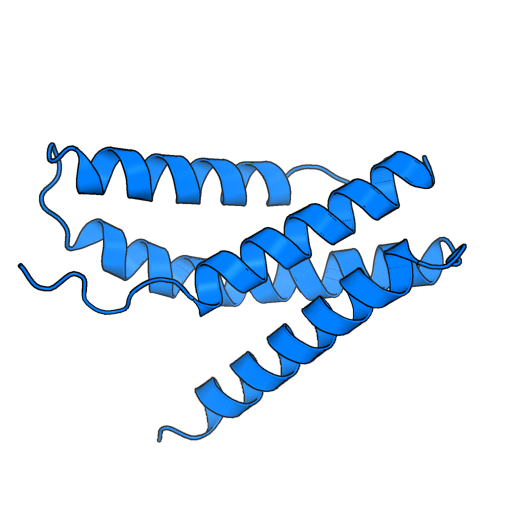 -8.258 3.773 1.00 92.25 105 ASP A CA 1
ATOM 841 C C . ASP A 1 105 ? -7.437 -7.575 5.098 1.00 92.25 105 ASP A C 1
ATOM 843 O O . ASP A 1 105 ? -7.456 -8.226 6.148 1.00 92.25 105 ASP A O 1
ATOM 847 N N . TRP A 1 106 ? -7.724 -6.265 5.077 1.00 90.50 106 TRP A N 1
ATOM 848 C CA . TRP A 1 106 ? -8.033 -5.528 6.293 1.00 90.50 106 TRP A CA 1
ATOM 849 C C . TRP A 1 106 ? -9.305 -6.097 6.927 1.00 90.50 106 TRP A C 1
ATOM 851 O O . TRP A 1 106 ? -10.348 -6.175 6.266 1.00 90.50 106 TRP A O 1
ATOM 861 N N . PRO A 1 107 ? -9.256 -6.515 8.201 1.00 81.94 107 PRO A N 1
ATOM 862 C CA . PRO A 1 107 ? -10.399 -7.144 8.836 1.00 81.94 107 PRO A CA 1
ATOM 863 C C . PRO A 1 107 ? -11.559 -6.148 8.905 1.00 81.94 107 PRO A C 1
ATOM 865 O O . PRO A 1 107 ? -11.498 -5.157 9.628 1.00 81.94 107 PRO A O 1
ATOM 868 N N . SER A 1 108 ? -12.644 -6.451 8.186 1.00 62.97 108 SER A N 1
ATOM 869 C CA . SER A 1 108 ? -13.858 -5.614 8.091 1.00 62.97 108 SER A CA 1
ATOM 870 C C . SER A 1 108 ? -14.611 -5.489 9.419 1.00 62.97 108 SER A C 1
ATOM 872 O O . SER A 1 108 ? -15.529 -4.684 9.576 1.00 62.97 108 SER A O 1
ATOM 874 N N . SER A 1 109 ? -14.226 -6.333 10.368 1.00 48.84 109 SER A N 1
ATOM 875 C CA . SER A 1 109 ? -14.864 -6.519 11.652 1.00 48.84 109 SER A CA 1
ATOM 876 C C . SER A 1 109 ? -13.899 -7.266 12.570 1.00 48.84 109 SER A C 1
ATOM 878 O O . SER A 1 109 ? -14.021 -8.477 12.754 1.00 48.84 109 SER A O 1
ATOM 880 N N . ARG A 1 110 ? -12.951 -6.562 13.200 1.00 50.31 110 ARG A N 1
ATOM 881 C CA . ARG A 1 110 ? -12.514 -6.970 14.546 1.00 50.31 110 ARG A CA 1
ATOM 882 C C . ARG A 1 110 ? -13.606 -6.556 15.526 1.00 50.31 110 ARG A C 1
ATOM 884 O O . ARG A 1 110 ? -13.504 -5.583 16.262 1.00 50.31 110 ARG A O 1
ATOM 891 N N . SER A 1 111 ? -14.721 -7.269 15.426 1.00 37.41 111 SER A N 1
ATOM 892 C CA . SER A 1 111 ? -15.816 -7.194 16.374 1.00 37.41 111 SER A CA 1
ATOM 893 C C . SER A 1 111 ? -15.399 -7.954 17.626 1.00 37.41 111 SER A C 1
ATOM 895 O O . SER A 1 111 ? -15.430 -9.179 17.607 1.00 37.41 111 SER A O 1
ATOM 897 N N . ARG A 1 112 ? -15.113 -7.187 18.683 1.00 38.19 112 ARG A N 1
ATOM 898 C CA . ARG A 1 112 ? -14.953 -7.590 20.093 1.00 38.19 112 ARG A CA 1
ATOM 899 C C . ARG A 1 112 ? -13.698 -8.368 20.469 1.00 38.19 112 ARG A C 1
ATOM 901 O O . ARG A 1 112 ? -13.464 -9.465 19.929 1.00 38.19 112 ARG A O 1
#

Organism: NCBI:txid1940

Sequence (112 aa):
MPMTRAHDDSAVRAHIHQAATLRRRRPAAGEVAELDTLLRRDLQQLLPAVQAQVERLWHGSLHWYLDQAALDLIAEHTRHRLTGEPLHDIAHVAQLARDCQRLLDWPSSRSR

Radius of gyration: 15.23 Å; chains: 1; bounding box: 43×22×41 Å